Protein AF-A0A6M3XWI3-F1 (afdb_monomer_lite)

Structure (mmCIF, N/CA/C/O backbone):
data_AF-A0A6M3XWI3-F1
#
_entry.id   AF-A0A6M3XWI3-F1
#
loop_
_atom_site.group_PDB
_atom_site.id
_atom_site.type_symbol
_atom_site.label_atom_id
_atom_site.label_alt_id
_atom_site.label_comp_id
_atom_site.label_asym_id
_atom_site.label_entity_id
_atom_site.label_seq_id
_atom_site.pdbx_PDB_ins_code
_atom_site.Cartn_x
_atom_site.Cartn_y
_atom_site.Cartn_z
_atom_site.occupancy
_atom_site.B_iso_or_equiv
_atom_site.auth_seq_id
_atom_site.auth_comp_id
_atom_site.auth_asym_id
_atom_site.auth_atom_id
_atom_site.pdbx_PDB_model_num
ATOM 1 N N . MET A 1 1 ? -11.692 -0.359 8.838 1.00 64.38 1 MET A N 1
ATOM 2 C CA . MET A 1 1 ? -10.223 -0.272 8.986 1.00 64.38 1 MET A CA 1
ATOM 3 C C . MET A 1 1 ? -9.734 -0.605 7.614 1.00 64.38 1 MET A C 1
ATOM 5 O O . MET A 1 1 ? -9.798 -1.769 7.236 1.00 64.38 1 MET A O 1
ATOM 9 N N . ASP A 1 2 ? -9.383 0.421 6.864 1.00 80.00 2 ASP A N 1
ATOM 10 C CA . ASP A 1 2 ? -9.294 0.313 5.418 1.00 80.00 2 ASP A CA 1
ATOM 11 C C . ASP A 1 2 ? -7.829 0.378 5.029 1.00 80.00 2 ASP A C 1
ATOM 13 O O . ASP A 1 2 ? -7.101 1.300 5.407 1.00 80.00 2 ASP A O 1
ATOM 17 N N . TYR A 1 3 ? -7.364 -0.663 4.347 1.00 85.75 3 TYR A N 1
ATOM 18 C CA . TYR A 1 3 ? -5.998 -0.683 3.851 1.00 85.75 3 TYR A CA 1
ATOM 19 C C . TYR A 1 3 ? -5.877 0.256 2.660 1.00 85.75 3 TYR A C 1
ATOM 21 O O . TYR A 1 3 ? -6.734 0.285 1.779 1.00 85.75 3 TYR A O 1
ATOM 29 N N . GLN A 1 4 ? -4.788 1.004 2.626 1.00 90.94 4 GLN A N 1
ATOM 30 C CA . GLN A 1 4 ? -4.470 1.966 1.585 1.00 90.94 4 GLN A CA 1
ATOM 31 C C . GLN A 1 4 ? -3.043 1.706 1.116 1.00 90.94 4 GLN A C 1
ATOM 33 O O . GLN A 1 4 ? -2.148 1.488 1.934 1.00 90.94 4 GLN A O 1
ATOM 38 N N . VAL A 1 5 ? -2.823 1.725 -0.194 1.00 90.31 5 VAL A N 1
ATOM 39 C CA . VAL A 1 5 ? -1.489 1.588 -0.785 1.00 90.31 5 VAL A CA 1
ATOM 40 C C . VAL A 1 5 ? -1.136 2.889 -1.484 1.00 90.31 5 VAL 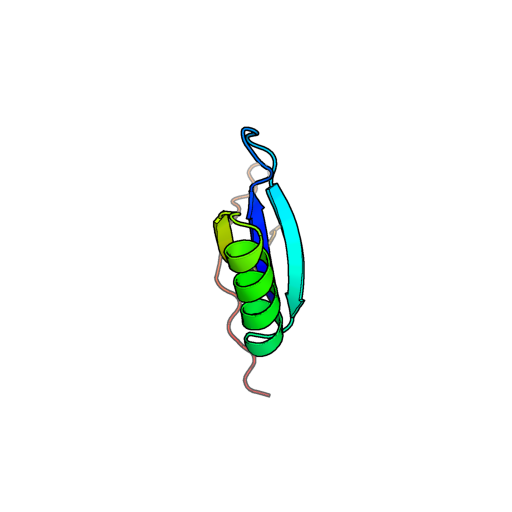A C 1
ATOM 42 O O . VAL A 1 5 ? -1.875 3.363 -2.344 1.00 90.31 5 VAL A O 1
ATOM 45 N N . TRP A 1 6 ? 0.001 3.462 -1.112 1.00 91.31 6 TRP A N 1
ATOM 46 C CA . TRP A 1 6 ? 0.580 4.636 -1.751 1.00 91.31 6 TRP A CA 1
ATOM 47 C C . TRP A 1 6 ? 1.751 4.193 -2.606 1.00 91.31 6 TRP A C 1
ATOM 49 O O . TRP A 1 6 ? 2.642 3.523 -2.101 1.00 91.31 6 TRP A O 1
ATOM 59 N N . THR A 1 7 ? 1.775 4.555 -3.881 1.00 90.81 7 THR A N 1
ATOM 60 C CA . THR A 1 7 ? 2.877 4.190 -4.779 1.00 90.81 7 THR A CA 1
ATOM 61 C C . THR A 1 7 ? 3.570 5.447 -5.267 1.00 90.81 7 THR A C 1
ATOM 63 O O . THR A 1 7 ? 2.898 6.350 -5.762 1.00 90.81 7 THR A O 1
ATOM 66 N N . LYS A 1 8 ? 4.896 5.509 -5.133 1.00 85.81 8 LYS A N 1
ATOM 67 C CA . LYS A 1 8 ? 5.688 6.630 -5.648 1.00 85.81 8 LYS A CA 1
ATOM 68 C C . LYS A 1 8 ? 5.767 6.572 -7.176 1.00 85.81 8 LYS A C 1
ATOM 70 O O . LYS A 1 8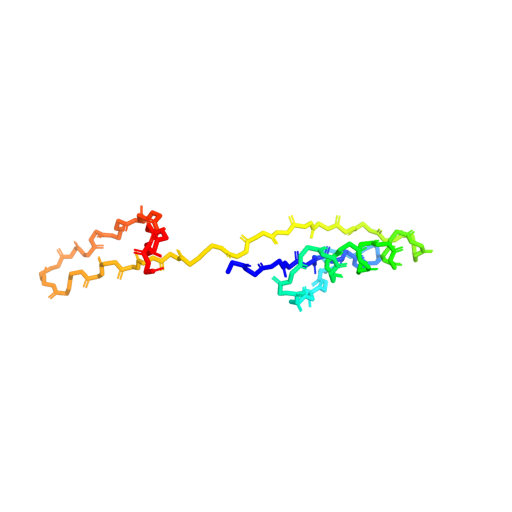 ? 6.066 5.516 -7.739 1.00 85.81 8 LYS A O 1
ATOM 75 N N . GLU A 1 9 ? 5.497 7.689 -7.842 1.00 76.50 9 GLU A N 1
ATOM 76 C CA . GLU A 1 9 ? 5.711 7.824 -9.284 1.00 76.50 9 GLU A CA 1
ATOM 77 C C . GLU A 1 9 ? 7.170 8.225 -9.559 1.00 76.50 9 GLU A C 1
ATOM 79 O O . GLU A 1 9 ? 7.727 9.089 -8.881 1.00 76.50 9 GLU A O 1
ATOM 84 N N . ASP A 1 10 ? 7.800 7.550 -10.524 1.00 67.00 10 ASP A N 1
ATOM 85 C CA . ASP A 1 10 ? 9.221 7.656 -10.875 1.00 67.00 10 ASP A CA 1
ATOM 86 C C . ASP A 1 10 ? 9.799 9.083 -10.792 1.00 67.00 10 ASP A C 1
ATOM 88 O O . ASP A 1 10 ? 9.265 10.035 -11.369 1.00 67.00 10 ASP A O 1
ATOM 92 N N . TYR A 1 11 ? 10.921 9.210 -10.069 1.00 59.69 11 TYR A N 1
ATOM 93 C CA . TYR A 1 11 ? 11.716 10.437 -9.876 1.00 59.69 11 TYR A CA 1
ATOM 94 C C . TYR A 1 11 ? 10.945 11.673 -9.376 1.00 59.69 11 TYR A C 1
ATOM 96 O O . TYR A 1 11 ? 11.479 12.782 -9.404 1.00 59.69 11 TYR A O 1
ATOM 104 N N . SER A 1 12 ? 9.725 11.485 -8.872 1.00 64.69 12 SER A N 1
ATOM 105 C CA . SER A 1 12 ? 8.877 12.546 -8.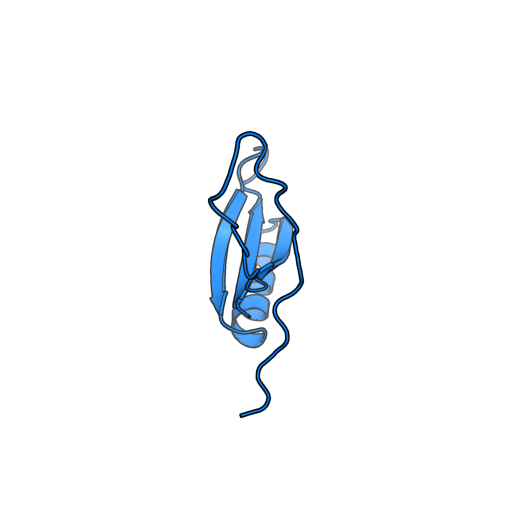338 1.00 64.69 12 SER A CA 1
ATOM 106 C C . SER A 1 12 ? 8.549 12.286 -6.868 1.00 64.69 12 SER A C 1
ATOM 108 O O . SER A 1 12 ? 8.426 11.143 -6.435 1.00 64.69 12 SER A O 1
ATOM 110 N N . ASP A 1 13 ? 8.324 13.344 -6.090 1.00 71.88 13 ASP A N 1
ATOM 111 C CA . ASP A 1 13 ? 7.728 13.249 -4.744 1.00 71.88 13 ASP A CA 1
ATOM 112 C C . ASP A 1 13 ? 6.198 13.046 -4.790 1.00 71.88 13 ASP A C 1
ATOM 114 O O . ASP A 1 13 ? 5.492 13.250 -3.803 1.00 71.88 13 ASP A O 1
ATOM 118 N N . ASN A 1 14 ? 5.675 12.638 -5.951 1.00 82.19 14 ASN A N 1
ATOM 119 C CA . ASN A 1 14 ? 4.262 12.368 -6.167 1.00 82.19 14 ASN A CA 1
ATOM 120 C C . ASN A 1 14 ? 3.942 10.920 -5.789 1.00 82.19 14 ASN A C 1
ATOM 122 O O . ASN A 1 14 ? 4.611 9.983 -6.230 1.00 82.19 14 ASN A O 1
ATOM 126 N N . TYR A 1 15 ? 2.891 10.750 -4.988 1.00 86.44 15 TYR A N 1
ATOM 127 C CA . TYR A 1 15 ? 2.374 9.446 -4.592 1.00 86.44 15 TYR A CA 1
ATOM 128 C C . TYR A 1 15 ? 0.940 9.277 -5.082 1.00 86.44 15 TYR A C 1
ATOM 130 O O . TYR A 1 15 ? 0.088 10.137 -4.851 1.00 86.44 15 TYR A O 1
ATOM 138 N N . THR A 1 16 ? 0.651 8.132 -5.691 1.00 88.75 16 THR A N 1
ATOM 139 C CA . THR A 1 16 ? -0.714 7.733 -6.039 1.00 88.75 16 THR A CA 1
ATOM 140 C C . THR A 1 16 ? -1.309 6.894 -4.910 1.00 88.75 16 THR A C 1
ATOM 142 O O . THR A 1 16 ? -0.706 5.898 -4.508 1.00 88.75 16 THR A O 1
ATOM 145 N N . LYS A 1 17 ? -2.493 7.269 -4.413 1.00 90.69 17 LYS A N 1
ATOM 146 C CA . LYS A 1 17 ? -3.233 6.522 -3.383 1.00 90.69 17 LYS A CA 1
ATOM 147 C C . LYS A 1 17 ? -4.238 5.556 -4.013 1.00 90.69 17 LYS A C 1
ATOM 149 O O . LYS A 1 17 ? -5.021 5.967 -4.867 1.00 90.69 17 LYS A O 1
ATOM 154 N N . VAL A 1 18 ? -4.274 4.317 -3.524 1.00 90.69 18 VAL A N 1
ATOM 155 C CA . VAL A 1 18 ? -5.305 3.317 -3.840 1.00 90.69 18 VAL A CA 1
ATOM 156 C C . VAL A 1 18 ? -5.936 2.808 -2.544 1.00 90.69 18 VAL A C 1
ATOM 158 O O . VAL A 1 18 ? -5.267 2.178 -1.722 1.00 90.69 18 VAL A O 1
ATOM 161 N N . ASP A 1 19 ? -7.229 3.077 -2.355 1.00 90.56 19 ASP A N 1
ATOM 162 C CA . ASP A 1 19 ? -8.016 2.524 -1.250 1.00 90.56 19 ASP A CA 1
ATOM 163 C C . ASP A 1 19 ? -8.348 1.054 -1.559 1.00 90.56 19 ASP A C 1
ATOM 165 O O . ASP A 1 19 ? -9.045 0.744 -2.523 1.00 90.56 19 ASP A O 1
ATOM 169 N N . CYS A 1 20 ? -7.793 0.139 -0.767 1.00 88.56 20 CYS A N 1
ATOM 170 C CA . CYS A 1 20 ? -7.865 -1.305 -0.996 1.00 88.56 20 CYS A CA 1
ATOM 171 C C . CYS A 1 20 ? -8.941 -1.995 -0.148 1.00 88.56 20 CYS A C 1
ATOM 173 O O . CYS A 1 20 ? -9.346 -3.104 -0.482 1.00 88.56 20 CYS A O 1
ATOM 175 N N . GLY A 1 21 ? -9.392 -1.370 0.944 1.00 86.62 21 GLY A N 1
ATOM 176 C CA . GLY A 1 21 ? -10.366 -1.939 1.882 1.00 86.62 21 GLY A CA 1
ATOM 177 C C . GLY A 1 21 ? -9.764 -3.051 2.746 1.00 86.62 21 GLY A C 1
ATOM 178 O O . GLY A 1 21 ? -9.638 -2.889 3.958 1.00 86.62 21 GLY A O 1
ATOM 179 N N . ASP A 1 22 ? -9.309 -4.146 2.133 1.00 88.38 22 ASP A N 1
ATOM 180 C CA . ASP A 1 22 ? -8.758 -5.331 2.800 1.00 88.38 22 ASP A CA 1
ATOM 181 C C . ASP A 1 22 ? -7.277 -5.620 2.471 1.00 88.38 22 ASP A C 1
ATOM 183 O O . ASP A 1 22 ? -6.686 -5.104 1.518 1.00 88.38 22 ASP A O 1
ATOM 187 N N . LEU A 1 23 ? -6.653 -6.462 3.303 1.00 86.88 23 LEU A N 1
ATOM 188 C CA . LEU A 1 23 ? -5.239 -6.823 3.186 1.00 86.88 23 LEU A CA 1
ATOM 189 C C . LEU A 1 23 ? -4.922 -7.638 1.910 1.00 86.88 23 LEU A C 1
ATOM 191 O O . LEU A 1 23 ? -3.908 -7.343 1.272 1.00 86.88 23 LEU A O 1
ATOM 195 N N . PRO A 1 24 ? -5.727 -8.643 1.498 1.00 91.88 24 PRO A N 1
ATOM 196 C CA . PRO A 1 24 ? -5.550 -9.313 0.206 1.00 91.88 24 PRO A CA 1
ATOM 197 C C . PRO A 1 24 ? -5.541 -8.369 -1.005 1.00 91.88 24 PRO A C 1
ATOM 199 O O . PRO A 1 24 ? -4.689 -8.523 -1.888 1.00 91.88 24 PRO A O 1
ATOM 202 N N . ALA A 1 25 ? -6.448 -7.393 -1.051 1.00 89.69 25 ALA A N 1
ATOM 203 C CA . ALA A 1 25 ? -6.488 -6.381 -2.101 1.00 89.69 25 ALA A CA 1
ATOM 204 C C . ALA A 1 25 ? -5.232 -5.495 -2.068 1.00 89.69 25 ALA A C 1
ATOM 206 O O . ALA A 1 25 ? -4.574 -5.317 -3.095 1.00 89.69 25 ALA A O 1
ATOM 207 N N . ALA A 1 26 ? -4.824 -5.048 -0.878 1.00 90.56 26 ALA A N 1
ATOM 208 C CA . ALA A 1 26 ? -3.606 -4.260 -0.706 1.00 90.56 26 ALA A CA 1
ATOM 209 C C . ALA A 1 26 ? -2.343 -5.020 -1.138 1.00 90.56 26 ALA A C 1
ATOM 211 O O . ALA A 1 26 ? -1.476 -4.460 -1.808 1.00 90.56 26 ALA A O 1
ATOM 212 N N . LYS A 1 27 ? -2.255 -6.321 -0.830 1.00 92.06 27 LYS A N 1
ATOM 213 C CA . LYS A 1 27 ? -1.150 -7.177 -1.284 1.00 92.06 27 LYS A CA 1
ATOM 214 C C . LYS A 1 27 ? -1.048 -7.189 -2.811 1.00 92.06 27 LYS A C 1
ATOM 216 O O . LYS A 1 27 ? 0.052 -7.050 -3.338 1.00 92.06 27 LYS A O 1
ATOM 221 N N . ARG A 1 28 ? -2.176 -7.313 -3.516 1.00 93.88 28 ARG A N 1
ATOM 222 C CA . ARG A 1 28 ? -2.197 -7.303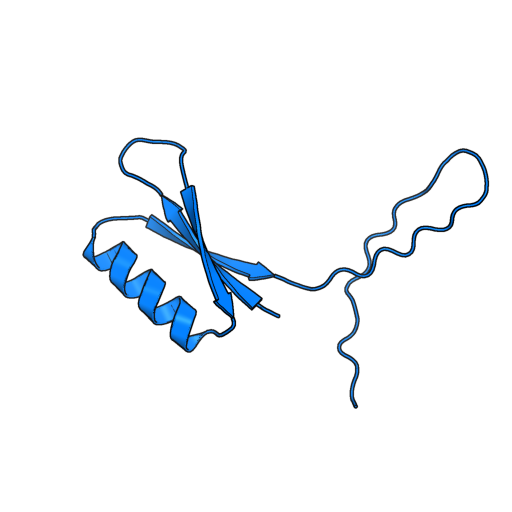 -4.988 1.00 93.88 28 ARG A CA 1
ATOM 223 C C . ARG A 1 28 ? -1.672 -5.988 -5.560 1.00 93.88 28 ARG A C 1
ATOM 225 O O . ARG A 1 28 ? -0.923 -6.019 -6.533 1.00 93.88 28 ARG A O 1
ATOM 232 N N . GLU A 1 29 ? -2.039 -4.855 -4.967 1.00 92.19 29 GLU A N 1
ATOM 233 C CA . GLU A 1 29 ? -1.561 -3.541 -5.413 1.00 92.19 29 GLU A CA 1
ATOM 234 C C . GLU A 1 29 ? -0.063 -3.351 -5.135 1.00 92.19 29 GLU A C 1
ATOM 236 O O . GLU A 1 29 ? 0.670 -2.900 -6.015 1.00 92.19 29 GLU A O 1
ATOM 241 N N . ILE A 1 30 ? 0.425 -3.806 -3.977 1.00 92.62 30 ILE A N 1
ATOM 242 C CA . ILE A 1 30 ? 1.862 -3.838 -3.660 1.00 92.62 30 ILE A CA 1
ATOM 243 C C . ILE A 1 30 ? 2.623 -4.686 -4.689 1.00 92.62 30 ILE A C 1
ATOM 245 O O . ILE A 1 30 ? 3.627 -4.238 -5.237 1.00 92.62 30 ILE A O 1
ATOM 249 N N . GLU A 1 31 ? 2.142 -5.893 -5.000 1.00 94.38 31 GLU A N 1
ATOM 250 C CA . GLU A 1 31 ? 2.785 -6.777 -5.981 1.00 94.38 31 GLU A CA 1
ATOM 251 C C . GLU A 1 31 ? 2.827 -6.154 -7.384 1.00 94.38 31 GLU A C 1
ATOM 253 O O . GLU A 1 31 ? 3.814 -6.328 -8.102 1.00 94.38 31 GLU A O 1
ATOM 258 N N . LYS A 1 32 ? 1.785 -5.413 -7.785 1.00 92.75 32 LYS A N 1
ATOM 259 C CA . LYS A 1 32 ? 1.774 -4.662 -9.051 1.00 92.75 32 LYS A CA 1
ATOM 260 C C . LYS A 1 32 ? 2.794 -3.525 -9.044 1.00 92.75 32 LYS A C 1
ATOM 262 O O . LYS A 1 32 ? 3.539 -3.397 -10.013 1.00 92.75 32 LYS A O 1
ATOM 267 N N . ALA A 1 33 ? 2.849 -2.736 -7.970 1.00 89.94 33 ALA A N 1
ATOM 268 C CA . ALA A 1 33 ? 3.793 -1.629 -7.831 1.00 89.94 33 ALA A CA 1
ATOM 269 C C . ALA A 1 33 ? 5.248 -2.116 -7.884 1.00 89.94 33 ALA A C 1
ATOM 271 O O . ALA A 1 33 ? 6.036 -1.602 -8.675 1.00 89.94 33 ALA A O 1
ATOM 272 N N . VAL A 1 34 ? 5.572 -3.179 -7.141 1.00 90.19 34 VAL A N 1
ATOM 273 C CA . VAL A 1 34 ? 6.914 -3.786 -7.141 1.00 90.19 34 VAL A CA 1
ATOM 274 C C . VAL A 1 34 ? 7.280 -4.329 -8.524 1.00 90.19 34 VAL A C 1
ATOM 276 O O . VAL A 1 34 ? 8.390 -4.101 -8.998 1.00 90.19 34 VAL A O 1
ATOM 279 N N . LYS A 1 35 ? 6.349 -5.003 -9.219 1.00 92.06 35 LYS A N 1
ATOM 280 C CA . LYS A 1 35 ? 6.573 -5.468 -10.603 1.00 92.06 35 LYS A CA 1
ATOM 281 C C . LYS A 1 35 ? 6.803 -4.323 -11.589 1.00 92.06 35 LYS A C 1
ATOM 283 O O . LYS A 1 35 ? 7.494 -4.522 -12.581 1.00 92.06 35 LYS A O 1
ATOM 288 N N . ALA A 1 36 ? 6.231 -3.153 -11.320 1.00 89.19 36 ALA A N 1
ATOM 289 C CA . ALA A 1 36 ? 6.442 -1.941 -12.101 1.00 89.19 36 ALA A CA 1
ATOM 290 C C . ALA A 1 36 ? 7.722 -1.176 -11.710 1.00 89.19 36 ALA A C 1
ATOM 292 O O . ALA A 1 36 ? 7.964 -0.112 -12.266 1.00 89.19 36 ALA A O 1
ATOM 293 N N . GLY A 1 37 ? 8.527 -1.687 -10.767 1.00 87.44 37 GLY A N 1
ATOM 294 C CA . GLY A 1 37 ? 9.737 -1.017 -10.281 1.00 87.44 37 GLY A CA 1
ATOM 295 C C . GLY A 1 37 ? 9.466 0.175 -9.359 1.00 87.44 37 GLY A C 1
ATOM 296 O O . GLY A 1 37 ? 10.368 0.969 -9.114 1.00 87.44 37 GLY A O 1
ATOM 297 N N . ARG A 1 38 ? 8.238 0.308 -8.849 1.00 87.25 38 ARG A N 1
ATOM 298 C CA . ARG A 1 38 ? 7.821 1.415 -7.983 1.00 87.25 38 ARG A CA 1
ATOM 299 C C . ARG A 1 38 ? 7.877 1.018 -6.516 1.00 87.25 38 ARG A C 1
ATOM 301 O O . ARG A 1 38 ? 7.770 -0.160 -6.177 1.00 87.25 38 ARG A O 1
ATOM 308 N N . GLU A 1 39 ? 7.983 2.017 -5.646 1.00 87.12 39 GLU A N 1
ATOM 309 C CA . GLU A 1 39 ? 8.007 1.843 -4.192 1.00 87.12 39 GLU A CA 1
ATOM 310 C C . GLU A 1 39 ? 6.587 1.988 -3.606 1.00 87.12 39 GLU A C 1
ATOM 312 O O . GLU A 1 39 ? 6.039 3.098 -3.622 1.00 87.12 39 GLU A O 1
ATOM 317 N N . PRO A 1 40 ? 5.962 0.900 -3.104 1.00 91.00 40 PRO A N 1
ATOM 318 C CA . PRO A 1 40 ? 4.682 0.977 -2.412 1.00 91.00 40 PRO A CA 1
ATOM 319 C C . PRO A 1 40 ? 4.843 1.171 -0.896 1.00 91.00 40 PRO A C 1
ATOM 321 O O . PRO A 1 40 ? 5.726 0.596 -0.261 1.00 91.00 40 PRO A O 1
ATOM 324 N N . ILE A 1 41 ? 3.912 1.904 -0.293 1.00 90.94 41 ILE A N 1
ATOM 325 C CA . ILE A 1 41 ? 3.765 2.105 1.150 1.00 90.94 41 ILE A CA 1
ATOM 326 C C . ILE A 1 41 ? 2.356 1.660 1.546 1.00 90.94 41 ILE A C 1
ATOM 328 O O . ILE A 1 41 ? 1.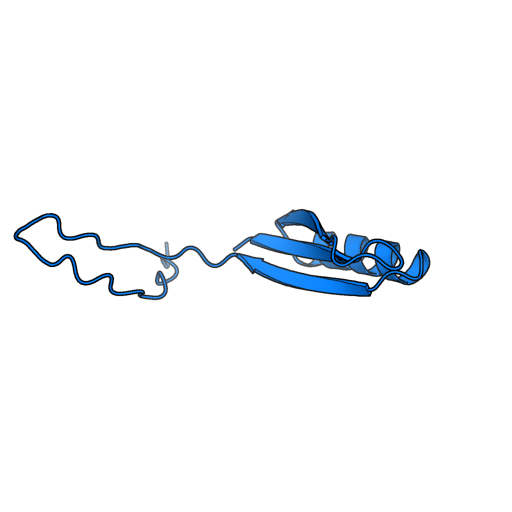367 2.157 1.011 1.00 90.94 41 ILE A O 1
ATOM 332 N N . LEU A 1 42 ? 2.260 0.733 2.500 1.00 89.44 42 LEU A N 1
ATOM 333 C CA . LEU A 1 42 ? 0.989 0.272 3.057 1.00 89.44 42 LEU A CA 1
ATOM 334 C C . LEU A 1 42 ? 0.615 1.110 4.284 1.00 89.44 42 LEU A C 1
ATOM 336 O O . LEU A 1 42 ? 1.354 1.133 5.269 1.00 89.44 42 LEU A O 1
ATOM 340 N N . THR A 1 43 ? -0.555 1.741 4.256 1.00 86.81 43 THR A N 1
ATOM 341 C CA . THR A 1 43 ? -1.146 2.447 5.398 1.00 86.81 43 THR A CA 1
ATOM 342 C C . THR A 1 43 ? -2.472 1.810 5.796 1.00 86.81 43 THR A C 1
ATOM 344 O O . THR A 1 43 ? -3.183 1.243 4.969 1.00 86.81 43 THR A O 1
ATOM 347 N N . LEU A 1 44 ? -2.804 1.893 7.083 1.00 82.50 44 LEU A N 1
ATOM 348 C CA . LEU A 1 44 ? -4.093 1.464 7.616 1.00 82.50 44 LEU A CA 1
ATOM 349 C C . LEU A 1 44 ? -4.868 2.698 8.065 1.00 82.50 44 LEU A C 1
ATOM 351 O O . LEU A 1 44 ? -4.436 3.392 8.991 1.00 82.50 44 LEU A O 1
ATOM 355 N N . GLU A 1 45 ? -6.013 2.954 7.442 1.00 77.00 45 GLU A N 1
ATOM 356 C CA . GLU A 1 45 ? -6.927 3.984 7.906 1.00 77.00 45 GLU A CA 1
ATOM 357 C C . GLU A 1 45 ? -7.638 3.480 9.165 1.00 77.00 45 GLU A C 1
ATOM 359 O O . GLU A 1 45 ? -8.438 2.534 9.149 1.00 77.00 45 GLU A O 1
ATOM 364 N N . VAL A 1 46 ? -7.290 4.094 10.293 1.00 71.75 46 VAL A N 1
ATOM 365 C CA . VAL A 1 46 ? -7.966 3.864 11.565 1.00 71.75 46 VAL A CA 1
ATOM 366 C C . VAL A 1 46 ? -9.019 4.956 11.755 1.00 71.75 46 VAL A C 1
ATOM 368 O O . VAL A 1 46 ? -8.684 6.139 11.650 1.00 71.75 46 VAL A O 1
ATOM 371 N N . PRO A 1 47 ? -10.285 4.603 12.040 1.00 63.41 47 PRO A N 1
ATOM 372 C CA . PRO A 1 47 ? -11.289 5.604 12.361 1.00 63.41 47 PRO A CA 1
ATOM 373 C C . PRO A 1 47 ? -10.874 6.300 13.663 1.00 63.41 47 PRO A C 1
ATOM 375 O O . PRO A 1 47 ? -10.708 5.661 14.704 1.00 63.41 47 PRO A O 1
ATOM 378 N N . TYR A 1 48 ? -10.659 7.611 13.604 1.00 58.66 48 TYR A N 1
ATOM 379 C CA . TYR A 1 48 ? -10.479 8.434 14.795 1.00 58.66 48 TYR A CA 1
ATOM 380 C C . TYR A 1 48 ? -11.819 9.065 15.154 1.00 58.66 48 TYR A C 1
ATOM 382 O O . TYR A 1 48 ? -12.444 9.716 14.321 1.00 58.66 48 TYR A O 1
ATOM 390 N N . GLU A 1 49 ? -12.245 8.904 16.404 1.00 53.66 49 GLU A N 1
ATOM 391 C CA . GLU A 1 49 ? -13.382 9.654 16.925 1.00 53.66 49 GLU A CA 1
ATOM 392 C C . GLU A 1 49 ? -12.873 11.004 17.439 1.00 53.66 49 GLU A C 1
ATOM 394 O O . GLU A 1 49 ? -12.100 11.080 18.399 1.00 53.66 49 GLU A O 1
ATOM 399 N N . TYR A 1 50 ? -13.285 12.084 16.780 1.00 53.22 50 TYR A N 1
ATOM 400 C CA . TYR A 1 50 ? -13.007 13.439 17.240 1.00 53.22 50 TYR A CA 1
ATOM 401 C C . TYR A 1 50 ? -14.123 13.879 18.188 1.00 53.22 50 TYR A C 1
ATOM 403 O O . TYR A 1 50 ? -15.196 14.292 17.757 1.00 53.22 50 TYR A O 1
ATOM 411 N N . ASN A 1 51 ? -13.862 13.827 19.494 1.00 53.09 51 ASN A N 1
ATOM 412 C CA . ASN A 1 51 ? -14.739 14.438 20.491 1.00 53.09 51 ASN A CA 1
ATOM 413 C C . ASN A 1 51 ? -14.477 15.952 20.529 1.00 53.09 51 ASN A C 1
ATOM 415 O O . ASN A 1 51 ? -13.664 16.434 21.319 1.00 53.09 51 ASN A O 1
ATOM 419 N N . ILE A 1 52 ? -15.139 16.704 19.648 1.00 52.69 52 ILE A N 1
ATOM 420 C CA . ILE A 1 52 ? -15.075 18.170 19.637 1.00 52.69 52 ILE A CA 1
ATOM 421 C C . ILE A 1 52 ? -16.118 18.698 20.627 1.00 52.69 52 ILE A C 1
ATOM 423 O O . ILE A 1 52 ? -17.307 18.761 20.319 1.00 52.69 52 ILE A O 1
ATOM 427 N N . LYS A 1 53 ? -15.686 19.084 21.832 1.00 55.00 53 LYS A N 1
ATOM 428 C CA . LYS A 1 53 ? -16.539 19.847 22.752 1.00 55.00 53 LYS A CA 1
ATOM 429 C C . LYS A 1 53 ? -16.579 21.298 22.277 1.00 55.00 53 LYS A C 1
ATOM 431 O O . LYS A 1 53 ? -15.617 22.039 22.465 1.00 55.00 53 LYS A O 1
ATOM 436 N N . VAL A 1 54 ? -17.675 21.691 21.632 1.00 52.66 54 VAL A N 1
ATOM 437 C CA . VAL A 1 54 ? -17.925 23.091 21.269 1.00 52.66 54 VAL A CA 1
ATOM 438 C C . VAL A 1 54 ? -18.488 23.797 22.501 1.00 52.66 54 VAL A C 1
ATOM 440 O O . VAL A 1 54 ? -19.675 23.704 22.798 1.00 52.66 54 VAL A O 1
ATOM 443 N N . GLY A 1 55 ? -17.605 24.448 23.252 1.00 51.72 55 GLY A N 1
ATOM 444 C CA . GLY A 1 55 ? -17.944 25.230 24.434 1.00 51.72 55 GLY A CA 1
ATOM 445 C C . GLY A 1 55 ? -16.711 25.970 24.939 1.00 51.72 55 GLY A C 1
ATOM 446 O O . GLY A 1 55 ? -15.800 25.343 25.462 1.00 51.72 55 GLY A O 1
ATOM 447 N N . GLU A 1 56 ? -16.726 27.289 24.751 1.00 45.81 56 GLU A N 1
ATOM 448 C CA . GLU A 1 56 ? -15.749 28.286 25.215 1.00 45.81 56 GLU A CA 1
ATOM 449 C C . GLU A 1 56 ? -14.353 28.280 24.561 1.00 45.81 56 GLU A C 1
ATOM 451 O O . GLU A 1 56 ? -13.830 27.276 24.081 1.00 45.81 56 GLU A O 1
ATOM 456 N N . ALA A 1 57 ? -13.801 29.491 24.441 1.00 49.75 57 ALA A N 1
ATOM 457 C CA . ALA A 1 57 ? -12.620 29.832 23.659 1.00 49.75 57 ALA A CA 1
ATOM 458 C C . ALA A 1 57 ? -11.396 28.985 24.050 1.00 49.75 57 ALA A C 1
ATOM 460 O O . ALA A 1 57 ? -10.800 29.183 25.104 1.00 49.75 57 ALA A O 1
ATOM 461 N N . GLY A 1 58 ? -11.015 28.063 23.162 1.00 52.19 58 GLY A N 1
ATOM 462 C CA . GLY A 1 58 ? -9.873 27.165 23.343 1.00 52.19 58 GLY A CA 1
ATOM 463 C C . GLY A 1 58 ? -10.265 25.696 23.210 1.00 52.19 58 GLY A C 1
ATOM 464 O O . GLY A 1 58 ? -10.184 24.936 24.168 1.00 52.19 58 GLY A O 1
ATOM 465 N N . SER A 1 59 ? -10.708 25.274 22.023 1.00 42.72 59 SER A N 1
ATOM 466 C CA . SER A 1 59 ? -11.045 23.869 21.779 1.00 42.72 59 SER A CA 1
ATOM 467 C C . SER A 1 59 ? -9.790 22.985 21.808 1.00 42.72 59 SER A C 1
ATOM 469 O O . SER A 1 59 ? -9.002 22.952 20.864 1.00 42.72 59 SER A O 1
ATOM 471 N N . GLU A 1 60 ? -9.615 22.244 22.901 1.00 50.34 60 GLU A N 1
ATOM 472 C CA . GLU A 1 60 ? -8.590 21.212 23.060 1.00 50.34 60 GLU A CA 1
ATOM 473 C C . GLU A 1 60 ? -8.973 19.963 22.240 1.00 50.34 60 GLU A C 1
ATOM 475 O O . GLU A 1 60 ? -9.900 19.227 22.584 1.00 50.34 60 GLU A O 1
ATOM 480 N N . VAL A 1 61 ? -8.269 19.711 21.130 1.00 51.78 61 VAL A N 1
ATOM 481 C CA . VAL A 1 61 ? -8.491 18.524 20.286 1.00 51.78 61 VAL A CA 1
ATOM 482 C C . VAL A 1 61 ? -7.795 17.311 20.910 1.00 51.78 61 VAL A C 1
ATOM 484 O O . VAL A 1 61 ? -6.599 17.093 20.710 1.00 51.7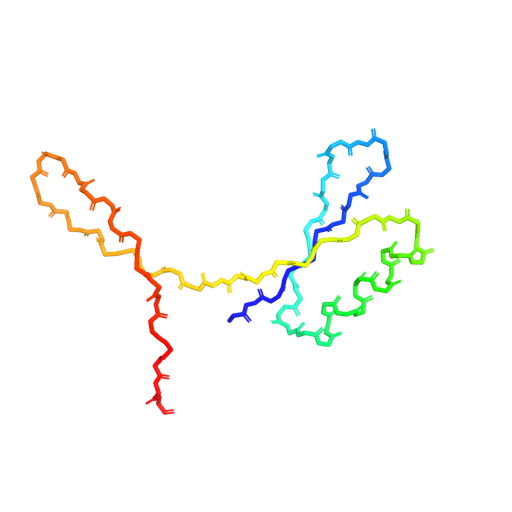8 61 VAL A O 1
ATOM 487 N N . LYS A 1 62 ? -8.540 16.477 21.646 1.00 58.56 62 LYS A N 1
ATOM 488 C CA . LYS A 1 62 ? -8.032 15.184 22.144 1.00 58.56 62 LYS A CA 1
ATOM 489 C C . LYS A 1 62 ? -8.230 14.088 21.101 1.00 58.56 62 LYS A C 1
ATOM 491 O O . LYS A 1 62 ? -9.349 13.640 20.871 1.00 58.56 62 LYS A O 1
ATOM 496 N N . LYS A 1 63 ? -7.132 13.617 20.501 1.00 49.31 63 LYS A N 1
ATOM 497 C CA . LYS A 1 63 ? -7.123 12.418 19.646 1.00 49.31 63 LYS A CA 1
ATOM 498 C C . LYS A 1 63 ? -7.215 11.172 20.529 1.00 49.31 63 LYS A C 1
ATOM 500 O O . LYS A 1 63 ? -6.271 10.875 21.257 1.00 49.31 63 LYS A O 1
ATOM 505 N N . SER A 1 64 ? -8.319 10.435 20.456 1.00 59.03 64 SER A N 1
ATOM 506 C CA . SER A 1 64 ? -8.448 9.116 21.089 1.00 59.03 64 SER A CA 1
ATOM 507 C C . SER A 1 64 ? -8.653 8.056 20.008 1.00 59.03 64 SER A C 1
ATOM 509 O O . SER A 1 64 ? -9.371 8.293 19.039 1.00 59.03 64 SER A O 1
ATOM 511 N N . LYS A 1 65 ? -8.000 6.892 20.138 1.00 47.81 65 LYS A N 1
ATOM 512 C CA . LYS A 1 65 ? -8.273 5.744 19.257 1.00 47.81 65 LYS A CA 1
ATOM 513 C C . LYS A 1 65 ? -9.730 5.327 19.463 1.00 47.81 65 LYS A C 1
ATOM 515 O O . LYS A 1 65 ? -10.100 5.043 20.603 1.00 47.81 65 LYS A O 1
ATOM 520 N N . ALA A 1 66 ? -10.529 5.278 18.395 1.00 55.22 66 ALA A N 1
ATOM 521 C CA . ALA A 1 66 ? -11.867 4.706 18.478 1.00 55.22 66 ALA A CA 1
ATOM 522 C C . ALA A 1 66 ? -11.730 3.245 18.929 1.00 55.22 66 ALA A C 1
ATOM 524 O O . ALA A 1 66 ? -10.950 2.475 18.354 1.00 55.22 66 ALA A O 1
ATOM 525 N N . LYS A 1 67 ? -12.413 2.876 20.016 1.00 50.53 67 LYS A N 1
ATOM 526 C CA . LYS A 1 67 ? -12.471 1.476 20.435 1.00 50.53 67 LYS A CA 1
ATOM 527 C C . LYS A 1 67 ? -13.312 0.723 19.398 1.00 50.53 67 LYS A C 1
ATOM 529 O O . LYS A 1 67 ? -14.364 1.233 19.026 1.00 50.53 67 LYS A O 1
ATOM 534 N N . PRO A 1 68 ? -12.880 -0.457 18.925 1.00 45.81 68 PRO A N 1
ATOM 535 C CA . PRO A 1 68 ? -13.747 -1.302 18.120 1.00 45.81 68 PRO A CA 1
ATOM 536 C C . PRO A 1 68 ? -14.945 -1.718 18.980 1.00 45.81 68 PRO A C 1
ATOM 538 O O . PRO A 1 68 ? -14.765 -2.310 20.048 1.00 45.81 68 PRO A O 1
ATOM 541 N N . ASP A 1 69 ? -16.145 -1.360 18.531 1.00 49.19 69 ASP A N 1
ATOM 542 C CA . ASP A 1 69 ? -17.405 -1.793 19.127 1.00 49.19 69 ASP A CA 1
ATOM 543 C C . ASP A 1 69 ? -17.485 -3.323 18.993 1.00 49.19 69 ASP A C 1
ATOM 545 O O . ASP A 1 69 ? -17.429 -3.864 17.887 1.00 49.19 69 ASP A O 1
ATOM 549 N N . LYS A 1 70 ? -17.508 -4.044 20.120 1.00 47.44 70 LYS A N 1
ATOM 550 C CA . LYS A 1 70 ? -17.828 -5.478 20.133 1.00 47.44 70 LYS A CA 1
ATOM 551 C C . LYS A 1 70 ? -19.352 -5.599 20.136 1.00 47.44 70 LYS A C 1
ATOM 553 O O . LYS A 1 70 ? -19.936 -5.738 21.210 1.00 47.44 70 LYS A O 1
ATOM 558 N N . GLY A 1 71 ? -19.947 -5.487 18.951 1.00 38.84 71 GLY A N 1
ATOM 559 C CA . GLY A 1 71 ? -21.314 -5.930 18.665 1.00 38.84 71 GLY A CA 1
ATOM 560 C C . GLY A 1 71 ? -21.344 -7.402 18.287 1.00 38.84 71 GLY A C 1
ATOM 561 O O . GLY A 1 71 ? -20.422 -7.825 17.553 1.00 38.84 71 GLY A O 1
#

Sequence (71 aa):
MDYQVWTKEDYSDNYTKVDCGDLPAAKREIEKAVKAGREPILTLEVPYEYNIKVGEAGSEVKKSKAKPDKG

Organism: NCBI:txid1070528

Foldseek 3Di:
DWKKKWKDDPPDPDTDIDTQRDDVSNVVVCVVRVVVVIDIDIDDDFDWDFPFDPDDDDTDTDTDRDDPDPD

pLDDT: mean 73.66, std 17.95, range [38.84, 94.38]

Secondary structure (DSSP, 8-state):
-EEEEEEE-TTSS-EEEEEEESHHHHHHHHHHHHHTT--EEEEEEPPEEE-----SS-----EEEPPPP--

Radius of gyration: 17.32 Å; chains: 1; bounding box: 33×39×37 Å